Protein AF-A0A1V5ZEG9-F1 (afdb_monomer_lite)

Radius of gyration: 13.97 Å; chains: 1; bounding box: 38×17×32 Å

pLDDT: mean 84.04, std 6.86, range [57.53, 90.94]

Foldseek 3Di:
DVVVVVLLVVLVVLCVQQVNDSVVSSVCVVPVNDDDPVRCCVSVVDVDDDPDPVVVD

Secondary structure (DSSP, 8-state):
-HHHHHHHHHHHHHHHHH---HHHHHHHTTS-----HHHHHHTTS-S---SSGGGG-

Sequence (57 aa):
MEILKIRNRINALISRETGQPEEKVARDSDRNFWMTAEEALEYHLISKIISNVDEIG

Structure (mmCIF, N/CA/C/O backbone):
data_AF-A0A1V5ZEG9-F1
#
_entry.id   AF-A0A1V5ZEG9-F1
#
loop_
_atom_site.group_PDB
_atom_site.id
_atom_site.type_symbol
_atom_site.label_atom_id
_atom_site.label_alt_id
_atom_site.label_comp_id
_atom_site.label_asym_id
_atom_site.label_entity_id
_atom_site.label_seq_id
_atom_site.pdbx_PDB_ins_code
_atom_site.Cartn_x
_atom_site.Cartn_y
_atom_site.Cartn_z
_atom_site.occupancy
_atom_site.B_iso_or_equiv
_atom_site.auth_seq_id
_atom_site.auth_comp_id
_atom_site.auth_asym_id
_atom_site.auth_atom_id
_atom_site.pdbx_PDB_model_num
ATOM 1 N N . MET A 1 1 ? 19.714 -9.000 -16.098 1.00 57.53 1 MET A N 1
ATOM 2 C CA . MET A 1 1 ? 19.730 -9.631 -14.761 1.00 57.5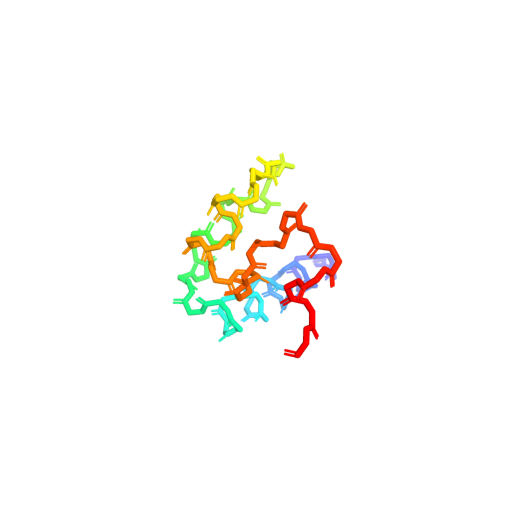3 1 MET A CA 1
ATOM 3 C C . MET A 1 1 ? 18.308 -9.981 -14.363 1.00 57.53 1 MET A C 1
ATOM 5 O O . MET A 1 1 ? 17.451 -9.107 -14.418 1.00 57.53 1 MET A O 1
ATOM 9 N N . GLU A 1 2 ? 18.060 -11.233 -13.987 1.00 80.94 2 GLU A N 1
ATOM 10 C CA . GLU A 1 2 ? 16.734 -11.784 -13.648 1.00 80.94 2 GLU A CA 1
ATOM 11 C C . GLU A 1 2 ? 15.984 -10.969 -12.574 1.00 80.94 2 GLU A C 1
ATOM 13 O O . GLU A 1 2 ? 14.773 -10.781 -12.647 1.00 80.94 2 GLU A O 1
ATOM 18 N N . ILE A 1 3 ? 16.729 -10.368 -11.645 1.00 80.81 3 ILE A N 1
ATOM 19 C CA . ILE A 1 3 ? 16.233 -9.483 -10.582 1.00 80.81 3 ILE A CA 1
ATOM 20 C C . ILE A 1 3 ? 15.399 -8.299 -11.093 1.00 80.81 3 ILE A C 1
ATOM 22 O O . ILE A 1 3 ? 14.375 -7.980 -10.496 1.00 80.81 3 ILE A O 1
ATOM 26 N N . LEU A 1 4 ? 15.780 -7.667 -12.209 1.00 82.75 4 LEU A N 1
ATOM 27 C CA . LEU A 1 4 ? 15.023 -6.535 -12.765 1.00 82.75 4 LEU A CA 1
ATOM 28 C C . LEU A 1 4 ? 13.662 -6.978 -13.318 1.00 82.75 4 LEU A C 1
ATOM 30 O O . LEU A 1 4 ? 12.667 -6.283 -13.139 1.00 82.75 4 LEU A O 1
ATOM 34 N N . LYS A 1 5 ? 13.598 -8.166 -13.936 1.00 85.12 5 LYS A N 1
ATOM 35 C CA . LYS A 1 5 ? 12.335 -8.734 -14.435 1.00 85.12 5 LYS A CA 1
ATOM 36 C C . LYS A 1 5 ? 11.379 -9.045 -13.288 1.00 85.12 5 LYS A C 1
ATOM 38 O O . LYS A 1 5 ? 10.187 -8.776 -13.397 1.00 85.12 5 LYS A O 1
ATOM 43 N N . ILE A 1 6 ? 11.906 -9.594 -12.193 1.00 87.00 6 ILE A N 1
ATOM 44 C CA . ILE A 1 6 ? 11.118 -9.912 -10.998 1.00 87.00 6 ILE A CA 1
ATOM 45 C C . ILE A 1 6 ? 10.591 -8.626 -10.348 1.00 87.00 6 ILE A C 1
ATOM 47 O O . ILE A 1 6 ? 9.394 -8.551 -10.083 1.00 87.00 6 ILE A O 1
ATOM 51 N N . ARG A 1 7 ? 11.432 -7.593 -10.172 1.00 86.12 7 ARG A N 1
ATOM 52 C CA . ARG A 1 7 ? 10.999 -6.291 -9.622 1.0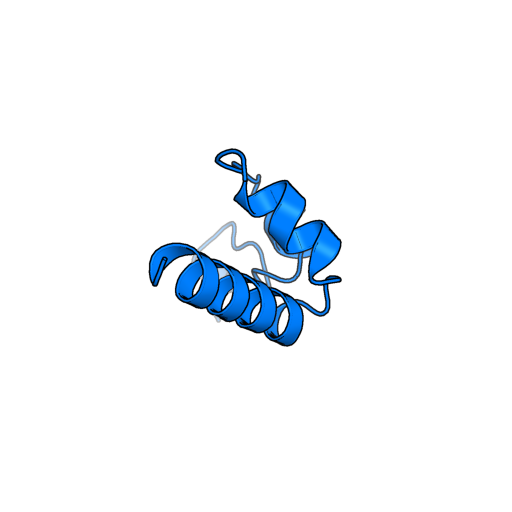0 86.12 7 ARG A CA 1
ATOM 53 C C . ARG A 1 7 ? 9.883 -5.662 -10.458 1.00 86.12 7 ARG A C 1
ATOM 55 O O . ARG A 1 7 ? 8.849 -5.312 -9.906 1.00 86.12 7 ARG A O 1
ATOM 62 N N . ASN A 1 8 ? 10.034 -5.614 -11.783 1.00 87.38 8 ASN A N 1
ATOM 63 C CA . ASN A 1 8 ? 8.993 -5.069 -12.663 1.00 87.38 8 ASN A CA 1
ATOM 64 C C . ASN A 1 8 ? 7.677 -5.847 -12.561 1.00 87.38 8 ASN A C 1
ATOM 66 O O . ASN A 1 8 ? 6.607 -5.253 -12.532 1.00 87.38 8 ASN A O 1
ATOM 70 N N . ARG A 1 9 ? 7.745 -7.177 -12.463 1.00 89.81 9 ARG A N 1
ATOM 71 C CA . ARG A 1 9 ? 6.558 -8.028 -12.352 1.00 89.81 9 ARG A CA 1
ATOM 72 C C . ARG A 1 9 ? 5.828 -7.843 -11.017 1.00 89.81 9 ARG A C 1
ATOM 74 O O . ARG A 1 9 ? 4.603 -7.892 -10.999 1.00 89.81 9 ARG A O 1
ATOM 81 N N . ILE A 1 10 ? 6.562 -7.609 -9.928 1.00 88.62 10 ILE A N 1
ATOM 82 C CA . ILE A 1 10 ? 5.988 -7.263 -8.619 1.00 88.62 10 ILE A CA 1
ATOM 83 C C . ILE A 1 10 ? 5.353 -5.869 -8.670 1.00 88.62 1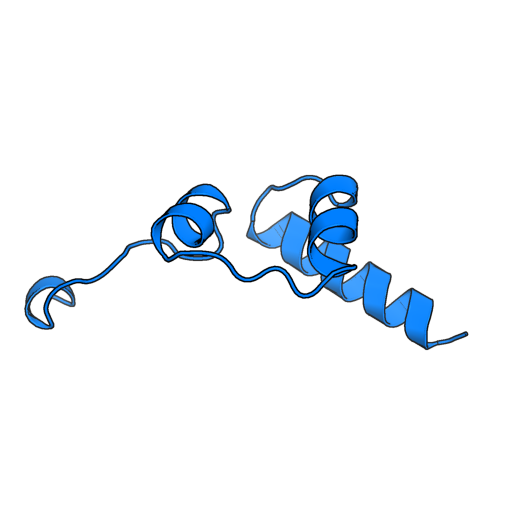0 ILE A C 1
ATOM 85 O O . ILE A 1 10 ? 4.209 -5.715 -8.255 1.00 88.62 10 ILE A O 1
ATOM 89 N N . ASN A 1 11 ? 6.038 -4.878 -9.244 1.00 89.00 11 ASN A N 1
ATOM 90 C CA . ASN A 1 11 ? 5.506 -3.517 -9.355 1.00 8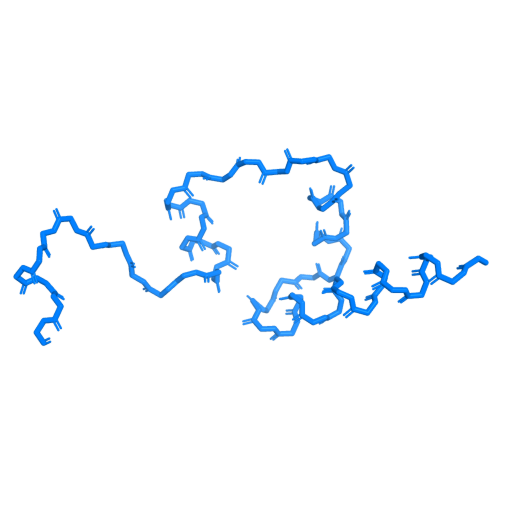9.00 11 ASN A CA 1
ATOM 91 C C . ASN A 1 11 ? 4.233 -3.466 -10.214 1.00 89.00 11 ASN A C 1
ATOM 93 O O . ASN A 1 11 ? 3.263 -2.821 -9.827 1.00 89.00 11 ASN A O 1
ATOM 97 N N . ALA A 1 12 ? 4.202 -4.193 -11.335 1.00 89.81 12 ALA A N 1
ATOM 98 C CA . ALA A 1 12 ? 3.019 -4.314 -12.187 1.00 89.81 12 ALA A CA 1
ATOM 99 C C . ALA A 1 12 ? 1.852 -5.012 -11.468 1.00 89.81 12 ALA A C 1
ATOM 101 O O . ALA A 1 12 ? 0.697 -4.628 -11.639 1.00 89.81 12 ALA A O 1
ATOM 102 N N . LEU A 1 13 ? 2.145 -6.021 -10.638 1.00 90.94 13 LEU A N 1
ATOM 103 C CA . LEU A 1 13 ? 1.138 -6.681 -9.807 1.00 90.94 13 LEU A CA 1
ATOM 104 C C . LEU A 1 13 ? 0.537 -5.698 -8.797 1.00 90.94 13 LEU A C 1
ATOM 106 O O . LEU A 1 13 ? -0.677 -5.544 -8.760 1.00 90.94 13 LEU A O 1
ATOM 110 N N . ILE A 1 14 ? 1.378 -5.010 -8.023 1.00 87.81 14 ILE A N 1
ATOM 111 C CA . ILE A 1 14 ? 0.930 -4.036 -7.018 1.00 87.81 14 ILE A CA 1
ATOM 112 C C . ILE A 1 14 ? 0.129 -2.916 -7.687 1.00 87.81 14 ILE A C 1
ATOM 114 O O . ILE A 1 14 ? -0.963 -2.608 -7.230 1.00 87.81 14 ILE A O 1
ATOM 118 N N . SER A 1 15 ? 0.618 -2.360 -8.797 1.00 90.50 15 SER A N 1
ATOM 119 C CA . SER A 1 15 ? -0.085 -1.357 -9.610 1.00 90.50 15 SER A CA 1
ATOM 120 C C . SER A 1 15 ? -1.491 -1.813 -10.008 1.00 90.50 15 SER A C 1
ATOM 122 O O . SER A 1 15 ? -2.464 -1.094 -9.796 1.00 90.50 15 SER A O 1
ATOM 124 N N . ARG A 1 16 ? -1.629 -3.048 -10.509 1.00 89.56 16 ARG A N 1
ATOM 125 C CA . ARG A 1 16 ? -2.924 -3.592 -10.932 1.00 89.56 16 ARG A CA 1
ATOM 126 C C . ARG A 1 16 ? -3.911 -3.758 -9.778 1.00 89.56 16 ARG A C 1
ATOM 128 O O . ARG A 1 16 ? -5.081 -3.439 -9.953 1.00 89.56 16 ARG A O 1
ATOM 135 N N . GLU A 1 17 ? -3.462 -4.276 -8.638 1.00 90.12 17 GLU A N 1
ATOM 136 C CA . GLU A 1 17 ? -4.346 -4.531 -7.491 1.00 90.12 17 GLU A CA 1
ATOM 137 C C . GLU A 1 17 ? -4.690 -3.238 -6.726 1.00 90.12 17 GLU A C 1
ATOM 139 O O . GLU A 1 17 ? -5.790 -3.111 -6.201 1.00 90.12 17 GLU A O 1
ATOM 144 N N . THR A 1 18 ? -3.778 -2.260 -6.694 1.00 86.69 18 THR A N 1
ATOM 145 C CA . THR A 1 18 ? -3.968 -0.976 -5.987 1.00 86.69 18 THR A CA 1
ATOM 146 C C . THR A 1 18 ? -4.549 0.135 -6.866 1.00 86.69 18 THR A C 1
ATOM 148 O O . THR A 1 18 ? -4.964 1.176 -6.363 1.00 86.69 18 THR A O 1
ATOM 151 N N . GLY A 1 19 ? -4.528 -0.033 -8.192 1.00 87.50 19 GLY A N 1
ATOM 152 C CA . GLY A 1 19 ? -4.850 1.022 -9.157 1.00 87.50 19 GLY A CA 1
ATOM 153 C C . GLY A 1 19 ? -3.818 2.156 -9.223 1.00 87.50 19 GLY A C 1
ATOM 154 O O . GLY A 1 19 ? -4.051 3.156 -9.905 1.00 87.50 19 GLY A O 1
ATOM 155 N N . GLN A 1 20 ? -2.687 2.039 -8.521 1.00 87.38 20 GLN A N 1
ATOM 156 C CA . GLN A 1 20 ? -1.639 3.058 -8.512 1.00 87.38 20 GLN A CA 1
ATOM 157 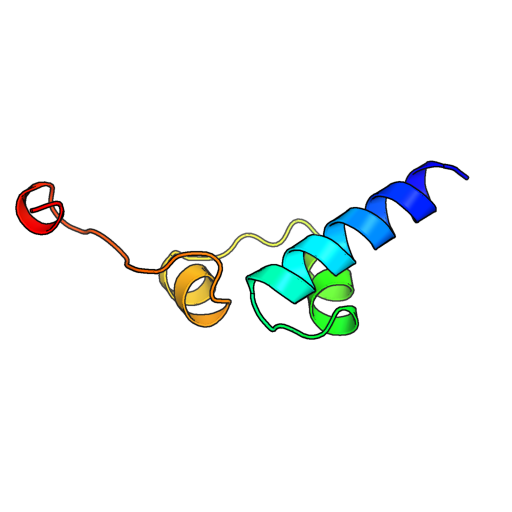C C . GLN A 1 20 ? -0.748 2.935 -9.755 1.00 87.38 20 GLN A C 1
ATOM 159 O O . GLN A 1 20 ? -0.468 1.825 -10.193 1.00 87.38 20 GLN A O 1
ATOM 164 N N . PRO A 1 21 ? -0.220 4.040 -10.309 1.00 90.06 21 PRO A N 1
ATOM 165 C CA . PRO A 1 21 ? 0.700 3.974 -11.442 1.00 90.06 21 PRO A CA 1
ATOM 166 C C . PRO A 1 21 ? 1.958 3.150 -11.128 1.00 90.06 21 PRO A C 1
ATOM 168 O O . PRO A 1 21 ? 2.576 3.342 -10.079 1.00 90.06 21 PRO A O 1
ATOM 171 N N . GLU A 1 22 ? 2.408 2.311 -12.069 1.00 87.06 22 GLU A N 1
ATOM 172 C CA . GLU A 1 22 ? 3.628 1.494 -11.912 1.00 87.06 22 GLU A CA 1
ATOM 173 C C . GLU A 1 22 ? 4.858 2.328 -11.537 1.00 87.06 22 GLU A C 1
ATOM 175 O O . GLU A 1 22 ? 5.703 1.887 -10.763 1.00 87.06 22 GLU A O 1
ATOM 180 N N . GLU A 1 23 ? 4.946 3.553 -12.051 1.00 85.94 23 GLU A N 1
ATOM 181 C CA . GLU A 1 23 ? 6.050 4.475 -11.787 1.00 85.94 23 GLU A CA 1
ATOM 182 C C . GLU A 1 23 ? 6.065 4.974 -10.332 1.00 85.94 23 GLU A C 1
ATOM 184 O O . GLU A 1 23 ? 7.133 5.164 -9.745 1.00 85.94 23 GLU A O 1
ATOM 189 N N . LYS A 1 24 ? 4.878 5.130 -9.728 1.00 86.69 24 LYS A N 1
ATOM 190 C CA . LYS A 1 24 ? 4.711 5.473 -8.311 1.00 86.69 24 LYS A CA 1
ATOM 191 C C . LYS A 1 24 ? 5.094 4.278 -7.438 1.00 86.69 24 LYS A C 1
ATOM 193 O O . LYS A 1 24 ? 5.980 4.400 -6.600 1.00 86.69 24 LYS A O 1
ATOM 198 N N . VAL A 1 25 ? 4.543 3.101 -7.742 1.00 87.62 25 VAL A N 1
ATOM 199 C CA . VAL A 1 25 ? 4.868 1.840 -7.054 1.00 87.62 25 VAL A CA 1
ATOM 200 C C . VAL A 1 25 ? 6.363 1.536 -7.110 1.00 87.62 25 VAL A C 1
ATOM 202 O O . VAL A 1 25 ? 6.945 1.136 -6.107 1.00 87.62 25 VAL A O 1
ATOM 205 N N . ALA A 1 26 ? 7.005 1.737 -8.262 1.00 85.44 26 ALA A N 1
ATOM 206 C CA . ALA A 1 26 ? 8.433 1.499 -8.432 1.00 85.44 26 ALA A CA 1
ATOM 207 C C . ALA A 1 26 ? 9.287 2.459 -7.597 1.00 85.44 26 ALA A C 1
ATOM 209 O O . ALA A 1 26 ? 10.290 2.030 -7.032 1.00 85.44 26 ALA A O 1
ATOM 210 N N . ARG A 1 27 ? 8.888 3.734 -7.507 1.00 84.88 27 ARG A N 1
ATOM 211 C CA . ARG A 1 27 ? 9.568 4.746 -6.691 1.00 84.88 27 ARG A CA 1
ATOM 212 C C . ARG A 1 27 ? 9.438 4.442 -5.202 1.00 84.88 27 ARG A C 1
ATOM 214 O O . ARG A 1 27 ? 10.437 4.501 -4.489 1.00 84.88 27 ARG A O 1
ATOM 221 N N . ASP A 1 28 ? 8.239 4.076 -4.768 1.00 8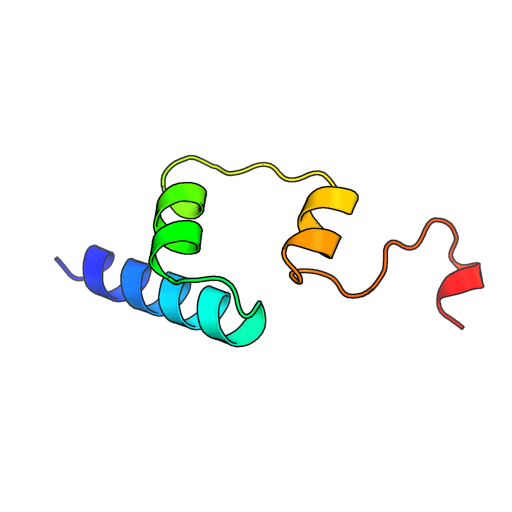1.75 28 ASP A N 1
ATOM 222 C CA . ASP A 1 28 ? 7.957 3.750 -3.371 1.00 81.75 28 ASP A CA 1
ATOM 223 C C . ASP A 1 28 ? 8.645 2.424 -2.991 1.00 81.75 28 ASP A C 1
ATOM 225 O O . ASP A 1 28 ? 9.310 2.323 -1.968 1.00 81.75 28 ASP A O 1
ATOM 229 N N . SER A 1 29 ? 8.639 1.424 -3.875 1.00 75.12 29 SER A N 1
ATOM 230 C CA . SER A 1 29 ? 9.281 0.118 -3.636 1.00 75.12 29 SER A CA 1
ATOM 231 C C . SER A 1 29 ? 10.816 0.137 -3.711 1.00 75.12 29 SER A C 1
ATOM 233 O O . SER A 1 29 ? 11.453 -0.885 -3.441 1.00 75.12 29 SER A O 1
ATOM 235 N N . ASP A 1 30 ? 11.443 1.247 -4.115 1.00 74.88 30 ASP A N 1
ATOM 236 C CA . ASP A 1 30 ? 12.906 1.332 -4.231 1.00 74.88 30 ASP A CA 1
ATOM 237 C C . ASP A 1 30 ? 13.601 1.659 -2.902 1.00 74.88 30 ASP A C 1
ATOM 239 O O . ASP A 1 30 ? 14.735 1.238 -2.667 1.00 74.88 30 ASP A O 1
ATOM 243 N N . ARG A 1 31 ? 12.911 2.342 -1.983 1.00 71.00 31 ARG A N 1
ATOM 244 C CA . ARG A 1 31 ? 13.383 2.543 -0.611 1.00 71.00 31 ARG A CA 1
ATOM 245 C C . ARG A 1 31 ? 12.315 2.034 0.326 1.00 71.00 31 ARG A C 1
ATOM 247 O O . ARG A 1 31 ? 11.269 2.655 0.366 1.00 71.00 31 ARG A O 1
ATOM 254 N N . ASN A 1 32 ? 12.605 0.955 1.062 1.00 73.56 32 ASN A N 1
ATOM 255 C CA . ASN A 1 32 ? 11.760 0.371 2.116 1.00 73.56 32 ASN A CA 1
ATOM 256 C C . ASN A 1 32 ? 10.678 1.344 2.615 1.00 73.56 32 ASN A C 1
ATOM 258 O O . ASN A 1 32 ? 10.946 2.171 3.490 1.00 73.56 32 ASN A O 1
ATOM 262 N N . PHE A 1 33 ? 9.498 1.282 1.995 1.00 77.44 33 PHE A N 1
ATOM 263 C CA . PHE A 1 33 ? 8.444 2.260 2.217 1.00 77.44 33 PHE A CA 1
ATOM 264 C C . PHE A 1 33 ? 7.577 1.757 3.356 1.00 77.44 33 PHE A C 1
ATOM 266 O O . PHE A 1 33 ? 6.760 0.852 3.192 1.00 77.44 33 PHE A O 1
ATOM 273 N N . TRP A 1 34 ? 7.839 2.290 4.543 1.00 78.69 34 TRP A N 1
ATOM 274 C CA . TRP A 1 34 ? 7.027 2.024 5.718 1.00 78.69 34 TRP A CA 1
ATOM 275 C C . TRP A 1 34 ? 5.816 2.937 5.666 1.00 78.69 34 TRP A C 1
ATOM 277 O O . TRP A 1 34 ? 5.965 4.154 5.617 1.00 78.69 34 TRP A O 1
ATOM 287 N N . MET A 1 35 ? 4.640 2.327 5.659 1.00 82.50 35 MET A N 1
ATOM 288 C CA . MET A 1 35 ? 3.363 3.014 5.542 1.00 82.50 35 MET A CA 1
ATOM 289 C C . MET A 1 35 ? 2.627 2.877 6.865 1.00 82.50 35 MET A C 1
ATOM 291 O O . MET A 1 35 ? 2.636 1.809 7.485 1.00 82.50 35 MET A O 1
ATOM 295 N N . THR A 1 36 ? 1.968 3.942 7.290 1.00 89.56 36 THR A N 1
ATOM 296 C CA . THR A 1 36 ? 0.940 3.869 8.326 1.00 89.56 36 THR A CA 1
ATOM 297 C C . THR A 1 36 ? -0.293 3.129 7.802 1.00 89.56 36 THR A C 1
ATOM 299 O O . THR A 1 36 ? -0.462 2.921 6.598 1.00 89.56 36 THR A O 1
ATOM 302 N N . ALA A 1 37 ? -1.181 2.711 8.708 1.00 87.31 37 ALA A N 1
ATOM 303 C CA . ALA A 1 37 ? -2.423 2.044 8.320 1.00 87.31 37 ALA A CA 1
ATOM 304 C C . ALA A 1 37 ? -3.305 2.942 7.428 1.00 87.31 37 ALA A C 1
ATOM 306 O O . ALA A 1 37 ? -3.917 2.452 6.484 1.00 87.31 37 ALA A O 1
ATOM 307 N N . GLU A 1 38 ? -3.326 4.252 7.687 1.00 88.75 38 GLU A N 1
ATOM 308 C CA . GLU A 1 38 ? -4.047 5.245 6.878 1.00 88.75 38 GLU A CA 1
ATOM 309 C C . GLU A 1 38 ? -3.453 5.361 5.472 1.00 88.75 38 GLU A C 1
ATOM 311 O O . GLU A 1 38 ? -4.182 5.264 4.488 1.00 88.75 38 GLU A O 1
ATOM 316 N N . GLU A 1 39 ? -2.127 5.453 5.358 1.00 86.81 39 GLU A N 1
ATOM 317 C CA . GLU A 1 39 ? -1.455 5.475 4.055 1.00 86.81 39 GLU A CA 1
ATOM 318 C C . GLU A 1 39 ? -1.692 4.180 3.275 1.00 86.81 39 GLU A C 1
ATOM 320 O O . GLU A 1 39 ? -1.912 4.229 2.070 1.00 86.81 39 GLU A O 1
ATOM 325 N N . ALA A 1 40 ? -1.703 3.019 3.937 1.00 87.88 40 ALA A N 1
ATOM 326 C CA . ALA A 1 40 ? -2.018 1.748 3.288 1.00 87.88 40 ALA A CA 1
ATOM 327 C C . ALA A 1 40 ? -3.470 1.698 2.775 1.00 87.88 40 ALA A C 1
ATOM 329 O O . ALA A 1 40 ? -3.731 1.095 1.730 1.00 87.88 40 ALA A O 1
ATOM 330 N N . LEU A 1 41 ? -4.408 2.336 3.483 1.00 88.12 41 LEU A N 1
ATOM 331 C CA . LEU A 1 41 ? -5.801 2.473 3.056 1.00 88.12 41 LEU A CA 1
ATOM 332 C C . LEU A 1 41 ? -5.906 3.398 1.834 1.00 88.12 41 LEU A C 1
ATOM 334 O O . LEU A 1 41 ? -6.520 3.027 0.836 1.00 88.12 41 LEU A O 1
ATOM 338 N N . GLU A 1 42 ? -5.249 4.561 1.859 1.00 86.50 42 GLU A N 1
ATOM 339 C CA . GLU A 1 42 ? -5.209 5.495 0.722 1.00 86.50 42 GLU A CA 1
ATOM 340 C C . GLU A 1 42 ? -4.513 4.897 -0.507 1.00 86.50 42 GLU A C 1
ATOM 342 O O . GLU A 1 42 ? -4.934 5.102 -1.650 1.00 86.50 42 GLU A O 1
ATOM 347 N N . TYR A 1 43 ? -3.470 4.099 -0.285 1.00 84.25 43 TYR A N 1
ATOM 348 C CA . TYR A 1 43 ? -2.783 3.357 -1.338 1.00 84.25 43 TYR A CA 1
ATOM 349 C C . TYR A 1 43 ? -3.610 2.183 -1.871 1.00 84.25 43 TYR A C 1
ATOM 351 O O . TYR A 1 43 ? -3.170 1.524 -2.806 1.00 84.25 43 TYR A O 1
ATOM 359 N N . HIS A 1 44 ? -4.796 1.925 -1.308 1.00 84.62 44 HIS A N 1
ATOM 360 C CA . HIS A 1 44 ? -5.664 0.796 -1.644 1.00 84.62 44 HIS A CA 1
ATOM 361 C C . HIS A 1 44 ? -4.980 -0.570 -1.447 1.00 84.62 44 HIS A C 1
ATOM 363 O O . HIS A 1 44 ? -5.329 -1.553 -2.095 1.00 84.62 44 HIS A O 1
ATOM 369 N N . LEU A 1 45 ? -4.000 -0.647 -0.540 1.00 85.56 45 LEU A N 1
ATOM 370 C CA . LEU A 1 45 ? -3.367 -1.906 -0.134 1.00 85.56 45 LEU A CA 1
ATOM 371 C C . LEU A 1 45 ? -4.224 -2.673 0.873 1.00 85.56 45 LEU A C 1
ATOM 373 O O . LEU A 1 45 ? -4.168 -3.899 0.926 1.00 85.56 45 LEU A O 1
ATOM 377 N N . ILE A 1 46 ? -5.012 -1.952 1.669 1.00 87.00 46 ILE A N 1
ATOM 378 C CA . ILE A 1 46 ? -5.976 -2.516 2.614 1.00 87.00 46 ILE A CA 1
ATOM 379 C C . ILE A 1 46 ? -7.346 -1.881 2.381 1.00 87.00 46 ILE A C 1
ATOM 381 O O . ILE A 1 46 ? -7.435 -0.750 1.916 1.00 87.00 46 ILE A O 1
ATOM 385 N N . SER A 1 47 ? -8.421 -2.601 2.701 1.00 83.75 47 SER A N 1
ATOM 386 C CA . SER A 1 47 ? -9.794 -2.112 2.489 1.00 83.75 47 SER A CA 1
ATOM 387 C C . SER A 1 47 ? -10.386 -1.403 3.707 1.00 83.75 47 SER A C 1
ATOM 389 O O . SER A 1 47 ? -11.279 -0.574 3.560 1.00 83.75 47 SER A O 1
ATOM 391 N N . LYS A 1 48 ? -9.936 -1.754 4.916 1.00 85.69 48 LYS A N 1
ATOM 392 C CA . LYS A 1 48 ? -10.436 -1.187 6.172 1.00 85.69 48 LYS A CA 1
ATOM 393 C C . LYS A 1 48 ? -9.383 -1.320 7.268 1.00 85.69 48 LYS A C 1
ATOM 395 O O . LYS A 1 48 ? -8.714 -2.347 7.363 1.00 85.69 48 LYS A O 1
ATOM 400 N N . ILE A 1 49 ? -9.278 -0.292 8.104 1.00 88.75 49 ILE A N 1
ATOM 401 C CA . ILE A 1 49 ? -8.506 -0.322 9.348 1.00 88.75 49 ILE A CA 1
ATOM 402 C C . ILE A 1 49 ? -9.457 -0.762 10.456 1.00 88.75 49 ILE A C 1
ATOM 404 O O . ILE A 1 49 ? -10.520 -0.168 10.627 1.00 88.75 49 ILE A O 1
ATOM 408 N N . ILE A 1 50 ? -9.090 -1.822 11.167 1.00 87.69 50 ILE A N 1
ATOM 409 C CA . ILE A 1 50 ? -9.916 -2.438 12.205 1.00 87.69 50 ILE A CA 1
ATOM 410 C C . ILE A 1 50 ? -9.305 -2.070 13.554 1.00 87.69 50 ILE A C 1
ATOM 412 O O . ILE A 1 50 ? -8.145 -2.397 13.806 1.00 87.69 50 ILE A O 1
ATOM 416 N N . SER A 1 51 ? -10.062 -1.381 14.405 1.00 87.06 51 SER A N 1
ATOM 417 C CA . SER A 1 51 ? -9.571 -0.948 15.727 1.00 87.06 51 SER A CA 1
ATOM 418 C C . SER A 1 51 ? -10.001 -1.886 16.854 1.00 87.06 51 SER A C 1
ATOM 420 O O . SER A 1 51 ? -9.391 -1.900 17.922 1.00 87.06 51 SER A O 1
ATOM 422 N N . ASN A 1 52 ? -11.045 -2.684 16.623 1.00 87.06 52 ASN A N 1
ATOM 423 C CA . ASN A 1 52 ? -11.575 -3.648 17.579 1.00 87.06 52 ASN A CA 1
ATOM 424 C C . ASN A 1 52 ? -12.052 -4.912 16.840 1.00 87.06 52 ASN A C 1
ATOM 426 O O . ASN A 1 52 ? -12.583 -4.831 15.737 1.00 87.06 52 ASN A O 1
ATOM 430 N N . VAL A 1 53 ? -11.881 -6.077 17.469 1.00 83.19 53 VAL A N 1
ATOM 431 C CA . VAL A 1 53 ? -12.383 -7.379 17.005 1.00 83.19 53 VAL A CA 1
ATOM 432 C C . VAL A 1 53 ? -13.882 -7.359 16.686 1.00 83.19 53 VAL A C 1
ATOM 434 O O . VAL A 1 53 ? -14.314 -8.077 15.789 1.00 83.19 53 VAL A O 1
ATOM 437 N N . ASP A 1 54 ? -14.656 -6.504 17.357 1.00 84.06 54 ASP A N 1
ATOM 438 C CA . ASP A 1 54 ? -16.095 -6.338 17.114 1.00 84.06 54 ASP A CA 1
ATOM 439 C C . ASP A 1 54 ? -16.415 -5.826 15.691 1.00 84.06 54 ASP A C 1
ATOM 441 O O . ASP A 1 54 ? -17.519 -6.014 15.188 1.00 84.06 54 ASP A O 1
ATOM 445 N N . GLU A 1 55 ? -15.454 -5.198 15.006 1.00 74.75 55 GLU A N 1
ATOM 446 C CA . GLU A 1 55 ? -15.623 -4.644 13.655 1.00 74.75 55 GLU A CA 1
ATOM 447 C C . GLU A 1 55 ? -15.395 -5.665 12.522 1.00 74.75 55 GLU A C 1
ATOM 449 O O . GLU A 1 55 ? -15.492 -5.291 11.347 1.00 74.75 55 GLU A O 1
ATOM 454 N N . ILE A 1 56 ? -15.071 -6.919 12.871 1.00 76.44 56 ILE A N 1
ATOM 455 C CA . ILE A 1 56 ? -14.846 -8.057 11.955 1.00 76.44 56 ILE A CA 1
ATOM 456 C C . ILE A 1 56 ? -16.170 -8.782 11.605 1.00 76.44 56 ILE A C 1
ATOM 458 O O . ILE A 1 56 ? -16.158 -9.744 10.840 1.00 76.44 56 ILE A O 1
ATOM 462 N N . GLY A 1 57 ? -17.303 -8.324 12.155 1.00 57.56 57 GLY A N 1
ATOM 463 C CA . GLY A 1 57 ? -18.637 -8.923 11.985 1.00 57.56 57 GLY A CA 1
ATOM 464 C C . GLY A 1 57 ? -19.174 -8.944 10.559 1.00 57.56 57 GLY A C 1
ATOM 465 O O . GLY A 1 57 ? -19.121 -7.887 9.888 1.00 57.56 57 GLY A O 1
#